Protein AF-A0A9E6CEI5-F1 (afdb_monomer)

Sequence (73 aa):
MELRKQFSPLEILGQEDAKNIKYGAAYIESVVAQDTFYYDIRINKMAASQAPGKPLLPAVNVNVAGFAWEKVR

Nearest PDB structures (foldseek):
  2n8x-assembly1_A  TM=3.207E-01  e=4.476E-01  Pseu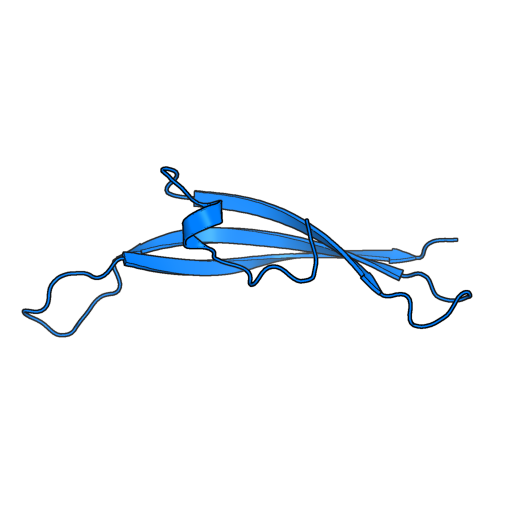domonas aeruginosa PAO1
  2o3o-assembly5_I  TM=4.321E-01  e=4.648E+00  Bacillus subtilis
  6yfn-assembly1_AA  TM=3.513E-01  e=3.844E+00  Leviviridae sp.
  6yfe-assembly1_AA  TM=2.821E-01  e=1.489E+00  Beihai levi-like virus 19
  6yfn-assembly1_AB  TM=2.399E-01  e=2.469E+00  Leviviridae sp.

Foldseek 3Di:
DPPPDDDDLCVVCPVHFKDWDWDWDFDPPDPQWTKIKIWTKIKGWDFPDDDPPDDTDIDIDIDGPDIDMDTDD

Radius of gyration: 16.73 Å; Cα contacts (8 Å, |Δi|>4): 121; chains: 1; bounding box: 30×20×53 Å

pLDDT: mean 71.48, std 10.98, range [44.59, 85.56]

Mean predicted aligned error: 10.27 Å

Solvent-accessible surface area (backbone atoms only — not comparable to full-atom values): 4610 Å² total; per-residue (Å²): 130,70,90,83,60,83,90,52,70,64,70,75,36,61,90,50,60,63,45,78,43,81,46,75,48,73,51,72,87,40,100,88,47,39,41,37,34,37,35,35,36,38,37,32,65,41,71,43,88,53,66,90,94,53,78,70,42,90,36,74,49,79,45,78,80,43,76,50,74,45,79,59,129

Secondary structure (DSSP, 8-state):
--TTSPP-HHHHHTT-SEEEEEEEEEEEEETTEEEEEEEEEEEEEEEE-PSTTSPPEEEEEEEEEEEEEEE--

Structure (mmCIF, N/CA/C/O backbone):
data_AF-A0A9E6CEI5-F1
#
_entry.id   AF-A0A9E6CEI5-F1
#
loop_
_atom_site.group_PDB
_atom_site.id
_atom_site.type_symbol
_atom_site.label_atom_id
_atom_site.label_alt_id
_atom_site.label_comp_id
_atom_site.label_asym_id
_atom_site.label_entity_id
_atom_site.label_seq_id
_atom_site.pdbx_PDB_ins_code
_atom_site.Cartn_x
_atom_site.Cartn_y
_atom_site.Cartn_z
_atom_site.occupancy
_atom_site.B_iso_or_equiv
_atom_site.auth_seq_id
_atom_site.auth_comp_id
_atom_site.auth_asym_id
_atom_site.auth_atom_id
_atom_site.pdbx_PDB_model_num
ATOM 1 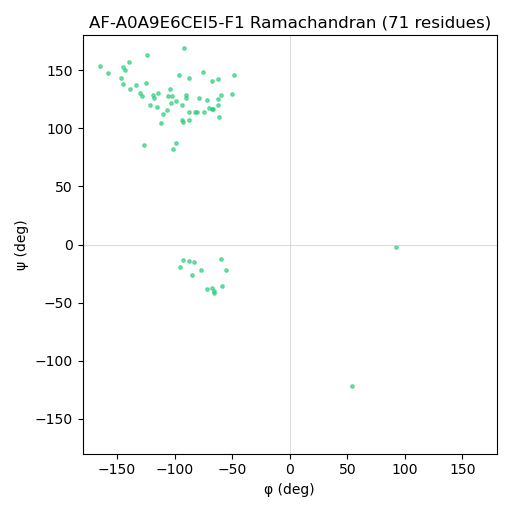N N . MET A 1 1 ? -6.049 5.219 -12.031 1.00 48.03 1 MET A N 1
ATOM 2 C CA . MET A 1 1 ? -6.194 6.014 -10.793 1.00 48.03 1 MET A CA 1
ATOM 3 C C . MET A 1 1 ? -5.882 7.452 -11.171 1.00 48.03 1 MET A C 1
ATOM 5 O O . MET A 1 1 ? -4.831 7.669 -11.759 1.00 48.03 1 MET A O 1
ATOM 9 N N . GLU A 1 2 ? -6.794 8.402 -10.971 1.00 48.06 2 GLU A N 1
ATOM 10 C CA . GLU A 1 2 ? -6.514 9.802 -11.316 1.00 48.06 2 GLU A CA 1
ATOM 11 C C . GLU A 1 2 ? -5.409 10.344 -10.403 1.00 48.06 2 GLU A C 1
ATOM 13 O O . GLU A 1 2 ? -5.598 10.440 -9.193 1.00 48.06 2 GLU A O 1
ATOM 18 N N . LEU A 1 3 ? -4.261 10.715 -10.977 1.00 49.50 3 LEU A N 1
ATOM 19 C CA . LEU A 1 3 ? -3.085 11.219 -10.246 1.00 49.50 3 LEU A CA 1
ATOM 20 C C . LEU A 1 3 ? -3.356 12.502 -9.436 1.00 49.50 3 LEU A C 1
ATOM 22 O O . LEU A 1 3 ? -2.532 12.899 -8.620 1.00 49.50 3 LEU A O 1
ATOM 26 N N . ARG A 1 4 ? -4.499 13.165 -9.665 1.00 59.38 4 ARG A N 1
ATOM 27 C CA . ARG A 1 4 ? -4.902 14.399 -8.974 1.00 59.38 4 ARG A CA 1
ATOM 28 C C . ARG A 1 4 ? -5.772 14.161 -7.740 1.00 59.38 4 ARG A C 1
ATOM 30 O O . ARG A 1 4 ? -5.970 15.095 -6.967 1.00 59.38 4 ARG A O 1
ATOM 37 N N . LYS A 1 5 ? -6.302 12.950 -7.542 1.00 61.19 5 LYS A N 1
ATOM 38 C CA . LYS A 1 5 ? -7.093 12.638 -6.350 1.00 61.19 5 LYS A CA 1
ATOM 39 C C . LYS A 1 5 ? -6.144 12.393 -5.179 1.00 61.19 5 LYS A C 1
ATOM 41 O O . LYS A 1 5 ? -5.248 11.557 -5.270 1.00 61.19 5 LYS A O 1
ATOM 46 N N . GLN A 1 6 ? -6.346 13.114 -4.078 1.00 62.84 6 GLN A N 1
ATOM 47 C CA . GLN A 1 6 ? -5.580 12.893 -2.855 1.00 62.84 6 GLN A CA 1
ATOM 48 C C . GLN A 1 6 ? -5.805 11.455 -2.366 1.00 62.84 6 GLN A C 1
ATOM 50 O O . GLN A 1 6 ? -6.939 10.987 -2.265 1.00 62.84 6 GLN A O 1
ATOM 55 N N . PHE A 1 7 ? -4.716 10.736 -2.103 1.00 70.75 7 PHE A N 1
ATOM 56 C CA . PHE A 1 7 ? -4.756 9.347 -1.660 1.00 70.75 7 PHE A CA 1
ATOM 57 C C . PHE A 1 7 ? -5.361 9.250 -0.250 1.00 70.75 7 PHE A C 1
ATOM 59 O O . PHE A 1 7 ? -4.790 9.777 0.703 1.00 70.75 7 PHE A O 1
ATOM 66 N N . SER A 1 8 ? -6.508 8.571 -0.118 1.00 77.06 8 SER A N 1
ATOM 67 C CA . SER A 1 8 ? -7.167 8.289 1.164 1.00 77.06 8 SER A CA 1
ATOM 68 C C . SER A 1 8 ? -7.109 6.785 1.468 1.00 77.06 8 SER A C 1
ATOM 70 O O . SER A 1 8 ? -7.868 6.009 0.881 1.00 77.06 8 SER A O 1
ATOM 72 N N . PRO A 1 9 ? -6.236 6.339 2.391 1.00 74.25 9 PRO A N 1
ATOM 73 C CA . PRO A 1 9 ? -6.113 4.924 2.742 1.00 74.25 9 PRO A CA 1
ATOM 74 C C . PRO A 1 9 ? -7.422 4.313 3.259 1.00 74.25 9 PRO A C 1
ATOM 76 O O . PRO A 1 9 ? -7.731 3.163 2.957 1.00 74.25 9 PRO A O 1
ATOM 79 N N . LEU A 1 10 ? -8.213 5.093 4.006 1.00 77.12 10 LEU A N 1
ATOM 80 C CA . LEU A 1 10 ? -9.503 4.662 4.551 1.00 77.12 10 LEU A CA 1
ATOM 81 C C . LEU A 1 10 ? -10.547 4.431 3.455 1.00 77.12 10 LEU A C 1
ATOM 83 O O . LEU A 1 10 ? -11.323 3.484 3.544 1.00 77.12 10 LEU A O 1
ATOM 87 N N . GLU A 1 11 ? -10.546 5.262 2.411 1.00 79.50 11 GLU A N 1
ATOM 88 C CA . GLU A 1 11 ? -11.439 5.085 1.263 1.00 79.50 11 GLU A CA 1
ATOM 89 C C . GLU A 1 11 ? -11.100 3.800 0.497 1.00 79.50 11 GLU A C 1
ATOM 91 O O . GLU A 1 11 ? -11.990 3.061 0.086 1.00 79.50 11 GLU A O 1
ATOM 96 N N . ILE A 1 12 ? -9.807 3.500 0.349 1.00 77.31 12 ILE A N 1
ATOM 97 C CA . ILE A 1 12 ? -9.351 2.312 -0.379 1.00 77.31 12 ILE A CA 1
ATOM 98 C C . ILE A 1 12 ? -9.633 1.022 0.400 1.00 77.31 12 ILE A C 1
ATOM 100 O O . ILE A 1 12 ? -9.998 0.008 -0.208 1.00 77.31 12 ILE A O 1
ATOM 104 N N . LEU A 1 13 ? -9.473 1.067 1.725 1.00 80.19 13 LEU A N 1
ATOM 105 C CA . LEU A 1 13 ? -9.825 -0.027 2.631 1.00 80.19 13 LEU A CA 1
ATOM 106 C C . LEU A 1 13 ? -11.338 -0.280 2.653 1.00 80.19 13 LEU A C 1
ATOM 108 O O . LEU A 1 13 ? -11.767 -1.430 2.658 1.00 80.19 13 LEU A O 1
ATOM 112 N N . GLY A 1 14 ? -12.163 0.771 2.665 1.00 81.44 14 GLY A N 1
ATOM 113 C CA . GLY A 1 14 ? -13.612 0.630 2.803 1.00 81.44 14 GLY A CA 1
ATOM 114 C C . GLY A 1 14 ? -13.978 -0.190 4.048 1.00 81.44 14 GLY A C 1
ATOM 115 O O . GLY A 1 14 ? -13.598 0.148 5.173 1.00 81.44 14 GLY A O 1
ATOM 116 N N . GLN A 1 15 ? -14.699 -1.296 3.849 1.00 80.25 15 GLN A N 1
ATOM 117 C CA . GLN A 1 15 ? -15.072 -2.223 4.926 1.00 80.25 15 GLN A CA 1
ATOM 118 C C . GLN A 1 15 ? -13.971 -3.245 5.261 1.00 80.25 15 GLN A C 1
ATOM 120 O O . GLN A 1 15 ? -14.009 -3.828 6.336 1.00 80.25 15 GLN A O 1
ATOM 125 N N . GLU A 1 16 ? -12.961 -3.422 4.407 1.00 81.50 16 GLU A N 1
ATOM 126 C CA . GLU A 1 16 ? -11.897 -4.416 4.602 1.00 81.50 16 GLU A CA 1
ATOM 127 C C . GLU A 1 16 ? -10.895 -3.972 5.680 1.00 81.50 16 GLU A C 1
ATOM 129 O O . GLU A 1 16 ? -10.641 -2.777 5.862 1.00 81.50 16 GLU A O 1
ATOM 134 N N . ASP A 1 17 ? -10.315 -4.934 6.401 1.00 81.19 17 ASP A N 1
ATOM 135 C CA . ASP A 1 17 ? -9.298 -4.672 7.431 1.00 81.19 17 ASP A CA 1
ATOM 136 C C . ASP A 1 17 ? -7.883 -4.550 6.859 1.00 81.19 17 ASP A C 1
ATOM 138 O O . ASP A 1 17 ? -7.039 -3.861 7.433 1.00 81.19 17 ASP A O 1
ATOM 142 N N . ALA A 1 18 ? -7.624 -5.176 5.712 1.00 82.81 18 ALA A N 1
ATOM 143 C CA . ALA A 1 18 ? -6.332 -5.164 5.044 1.00 82.81 18 ALA A CA 1
ATOM 144 C C . ALA A 1 18 ? -6.504 -5.204 3.526 1.00 82.81 18 ALA A C 1
ATOM 146 O O . ALA A 1 18 ? -7.374 -5.907 3.016 1.00 82.81 18 ALA A O 1
ATOM 147 N N . LYS A 1 19 ? -5.639 -4.487 2.804 1.00 81.56 19 LYS A N 1
ATOM 148 C CA . LYS A 1 19 ? -5.630 -4.462 1.341 1.00 81.56 19 LYS A CA 1
ATOM 149 C C . LYS A 1 19 ? -4.217 -4.344 0.795 1.00 81.56 19 LYS A C 1
ATOM 151 O O . LYS A 1 19 ? -3.415 -3.548 1.280 1.00 81.56 19 LYS A O 1
ATOM 156 N N . ASN A 1 20 ? -3.941 -5.112 -0.255 1.00 79.50 20 ASN A N 1
ATOM 157 C CA . ASN A 1 20 ? -2.686 -5.049 -0.996 1.00 79.50 20 ASN A CA 1
ATOM 158 C C . ASN A 1 20 ? -2.934 -4.345 -2.330 1.00 79.50 20 ASN A C 1
ATOM 160 O O . ASN A 1 20 ? -3.835 -4.718 -3.082 1.00 79.50 20 ASN A O 1
ATOM 164 N N . ILE A 1 21 ? -2.136 -3.324 -2.618 1.00 76.81 21 ILE A N 1
ATOM 165 C CA . ILE A 1 21 ? -2.229 -2.513 -3.825 1.00 76.81 21 ILE A CA 1
ATOM 166 C C . ILE A 1 21 ? -0.899 -2.610 -4.552 1.00 76.81 21 ILE A C 1
ATOM 168 O O . ILE A 1 21 ? 0.130 -2.173 -4.043 1.00 76.81 21 ILE A O 1
ATOM 172 N N . LYS A 1 22 ? -0.934 -3.114 -5.784 1.00 69.94 22 LYS A N 1
ATOM 173 C CA . LYS A 1 22 ? 0.185 -2.946 -6.709 1.00 69.94 22 LYS A CA 1
ATOM 174 C C . LYS A 1 22 ? 0.064 -1.578 -7.364 1.00 69.94 22 LYS A C 1
ATOM 176 O O . LYS A 1 22 ? -0.892 -1.331 -8.098 1.00 69.94 22 LYS A O 1
ATOM 181 N N . TYR A 1 23 ? 1.010 -0.692 -7.082 1.00 68.12 23 TYR A N 1
ATOM 182 C CA . TYR A 1 23 ? 1.072 0.635 -7.678 1.00 68.12 23 TYR A CA 1
ATOM 183 C C . TYR A 1 23 ? 2.206 0.695 -8.698 1.00 68.12 23 TYR A C 1
ATOM 185 O O . TYR A 1 23 ? 3.371 0.541 -8.343 1.00 68.12 23 TYR A O 1
ATOM 193 N N . GLY A 1 24 ? 1.856 0.904 -9.966 1.00 58.72 24 GLY A N 1
ATOM 194 C CA . GLY A 1 24 ? 2.813 1.185 -11.031 1.00 58.72 24 GLY A CA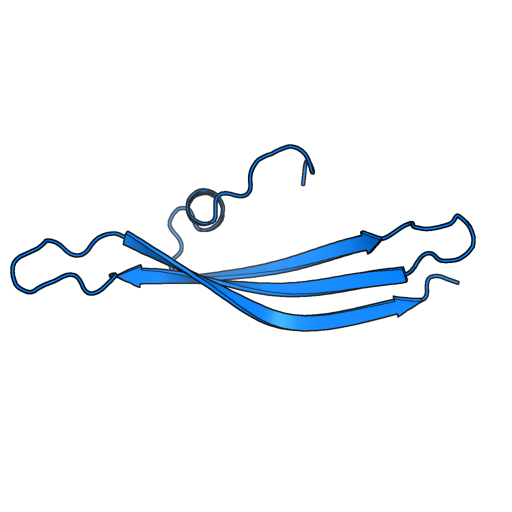 1
ATOM 195 C C . GLY A 1 24 ? 2.966 2.692 -11.213 1.00 58.72 24 GLY A C 1
ATOM 196 O O . GLY A 1 24 ? 1.982 3.365 -11.519 1.00 58.72 24 GLY A O 1
ATOM 197 N N . ALA A 1 25 ? 4.174 3.220 -11.037 1.00 61.50 25 ALA A N 1
ATOM 198 C CA . ALA A 1 25 ? 4.534 4.579 -11.416 1.00 61.50 25 ALA A CA 1
ATOM 199 C C . ALA A 1 25 ? 5.491 4.510 -12.607 1.00 61.50 25 ALA A C 1
ATOM 201 O O . ALA A 1 25 ? 6.621 4.050 -12.474 1.00 61.50 25 ALA A O 1
ATOM 202 N N . ALA A 1 26 ? 5.049 4.964 -13.776 1.00 53.88 26 ALA A N 1
ATOM 203 C CA . ALA A 1 26 ? 5.969 5.251 -14.868 1.00 53.88 26 ALA A CA 1
ATOM 204 C C . ALA A 1 26 ? 6.581 6.628 -14.597 1.00 53.88 26 ALA A C 1
ATOM 206 O O . ALA A 1 26 ? 5.859 7.629 -14.584 1.00 53.88 26 ALA A O 1
ATOM 207 N N . TYR A 1 27 ? 7.886 6.682 -14.334 1.00 52.44 27 TYR A N 1
ATOM 208 C CA . TYR A 1 27 ? 8.597 7.953 -14.276 1.00 52.44 27 TYR A CA 1
ATOM 209 C C . TYR A 1 27 ? 9.188 8.206 -15.657 1.00 52.44 27 TYR A C 1
ATOM 211 O O . TYR A 1 27 ? 10.113 7.524 -16.091 1.00 52.44 27 TYR A O 1
ATOM 219 N N . ILE A 1 28 ? 8.595 9.154 -16.378 1.00 52.47 28 ILE A N 1
ATOM 220 C CA . ILE A 1 28 ? 9.039 9.534 -17.717 1.00 52.47 28 ILE A CA 1
ATOM 221 C C . ILE A 1 28 ? 9.837 10.826 -17.560 1.00 52.47 28 ILE A C 1
ATOM 223 O O . ILE A 1 28 ? 9.304 11.920 -17.723 1.00 52.47 28 ILE A O 1
ATOM 227 N N . GLU A 1 29 ? 11.109 10.702 -17.182 1.00 48.50 29 GLU A N 1
ATOM 228 C CA . GLU A 1 29 ? 12.023 11.852 -17.118 1.00 48.50 29 GLU A CA 1
ATOM 229 C C . GLU A 1 29 ? 12.510 12.252 -18.525 1.00 48.50 29 GLU A C 1
ATOM 231 O O . GLU A 1 29 ? 12.901 13.392 -18.769 1.00 48.50 29 GLU A O 1
ATOM 236 N N . SER A 1 30 ? 12.447 11.319 -19.483 1.00 44.59 30 SER A N 1
ATOM 237 C CA . SER A 1 30 ? 12.863 11.504 -20.872 1.00 44.59 30 SER A CA 1
ATOM 238 C C . SER A 1 30 ? 12.171 10.486 -21.782 1.00 44.59 30 SER A C 1
ATOM 240 O O . SER A 1 30 ? 11.958 9.342 -21.390 1.00 44.59 30 SER A O 1
ATOM 242 N N . VAL A 1 31 ? 11.888 10.858 -23.037 1.00 55.69 31 VAL A N 1
ATOM 243 C CA . VAL A 1 31 ? 11.378 9.941 -24.084 1.00 55.69 31 VAL A CA 1
ATOM 244 C C . VAL A 1 31 ? 12.299 8.720 -24.279 1.00 55.69 31 VAL A C 1
ATOM 246 O O . VAL A 1 31 ? 11.842 7.683 -24.746 1.00 55.69 31 VAL A O 1
ATOM 249 N N . VAL A 1 32 ? 13.573 8.830 -23.881 1.00 54.03 32 VAL A N 1
ATOM 250 C CA . VAL A 1 32 ? 14.625 7.807 -24.033 1.00 54.03 32 VAL A CA 1
ATOM 251 C C . VAL A 1 32 ? 14.794 6.921 -22.785 1.00 54.03 32 VAL A C 1
ATOM 253 O O . VAL A 1 32 ? 15.358 5.834 -22.877 1.00 54.03 32 VAL A O 1
ATOM 256 N N . ALA A 1 33 ? 14.314 7.360 -21.618 1.00 55.53 33 ALA A N 1
ATOM 257 C CA . ALA A 1 33 ? 14.420 6.628 -20.355 1.00 55.53 33 ALA A CA 1
ATOM 258 C C . ALA A 1 33 ? 13.024 6.497 -19.743 1.00 55.53 33 ALA A C 1
ATOM 260 O O . ALA A 1 33 ? 12.580 7.332 -18.955 1.00 55.53 33 ALA A O 1
ATOM 261 N N . GLN A 1 34 ? 12.315 5.461 -20.180 1.00 62.84 34 GLN A N 1
ATOM 262 C CA . GLN A 1 34 ? 11.030 5.073 -19.622 1.00 62.84 34 GLN A CA 1
ATOM 263 C C . GLN A 1 34 ? 11.283 3.926 -18.646 1.00 62.84 34 GLN A C 1
ATOM 265 O O . GLN A 1 34 ? 11.253 2.758 -19.021 1.00 62.84 34 GLN A O 1
ATOM 270 N N . ASP A 1 35 ? 11.581 4.244 -17.392 1.00 66.06 35 ASP A N 1
ATOM 271 C CA . ASP A 1 35 ? 11.619 3.222 -16.350 1.00 66.06 35 ASP A CA 1
ATOM 272 C C . ASP A 1 35 ? 10.224 3.118 -15.722 1.00 66.06 35 ASP A C 1
ATOM 274 O O . ASP A 1 35 ? 9.597 4.116 -15.341 1.00 66.06 35 ASP A O 1
ATOM 278 N N . THR A 1 36 ? 9.708 1.892 -15.6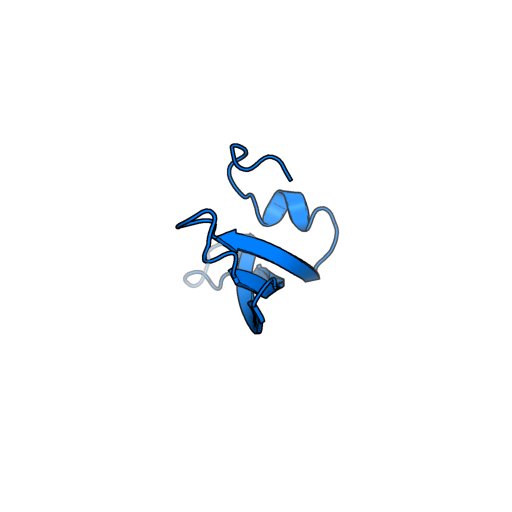45 1.00 71.12 36 THR A N 1
ATOM 279 C CA . THR A 1 36 ? 8.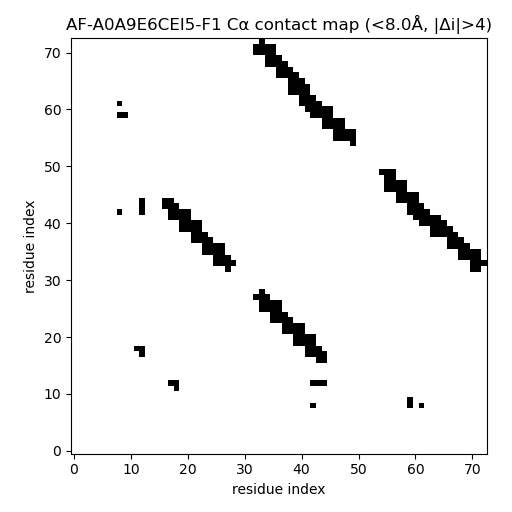458 1.604 -14.940 1.00 71.12 36 THR A CA 1
ATOM 280 C C . THR A 1 36 ? 8.791 1.061 -13.564 1.00 71.12 36 THR A C 1
ATOM 282 O O . THR A 1 36 ? 9.481 0.053 -13.436 1.00 71.12 36 THR A O 1
ATOM 285 N N . PHE A 1 37 ? 8.279 1.718 -12.530 1.00 74.94 37 PHE A N 1
ATOM 286 C CA . PHE A 1 37 ? 8.459 1.332 -11.138 1.00 74.94 37 PHE A CA 1
ATOM 287 C C . PHE A 1 37 ? 7.186 0.675 -10.618 1.00 74.94 37 PHE A C 1
ATOM 289 O O . PHE A 1 37 ? 6.088 1.197 -10.801 1.00 74.94 37 PHE A O 1
ATOM 296 N N . TYR A 1 38 ? 7.327 -0.449 -9.927 1.00 77.00 38 TYR A N 1
ATOM 297 C CA . TYR A 1 38 ? 6.239 -1.178 -9.293 1.00 77.00 38 TYR A CA 1
ATOM 298 C C . TYR A 1 38 ? 6.468 -1.226 -7.786 1.00 77.00 38 TYR A C 1
ATOM 300 O O . TYR A 1 38 ? 7.503 -1.691 -7.310 1.00 77.00 38 TYR A O 1
ATOM 308 N N . TYR A 1 39 ? 5.469 -0.791 -7.031 1.00 77.19 39 TYR A N 1
ATOM 309 C CA . TYR A 1 39 ? 5.444 -0.841 -5.576 1.00 77.19 39 TYR A CA 1
ATOM 310 C C . TYR A 1 39 ? 4.335 -1.791 -5.130 1.00 77.19 39 TYR A C 1
ATOM 312 O O . TYR A 1 39 ? 3.194 -1.676 -5.582 1.00 77.19 39 TYR A O 1
ATOM 320 N N . ASP A 1 40 ? 4.656 -2.719 -4.234 1.00 79.81 40 ASP A N 1
ATOM 321 C CA . ASP A 1 40 ? 3.655 -3.493 -3.498 1.00 79.81 40 ASP A CA 1
ATOM 322 C C . ASP A 1 40 ? 3.363 -2.768 -2.182 1.00 79.81 40 ASP A C 1
ATOM 324 O O . ASP A 1 40 ? 4.194 -2.745 -1.271 1.00 79.81 40 ASP A O 1
ATOM 328 N N . ILE A 1 41 ? 2.205 -2.117 -2.108 1.00 82.75 41 ILE A N 1
ATOM 329 C CA . ILE A 1 41 ? 1.774 -1.317 -0.964 1.00 82.75 41 ILE A CA 1
ATOM 330 C C . ILE A 1 41 ? 0.744 -2.120 -0.177 1.00 82.75 41 ILE A C 1
ATOM 332 O O . ILE A 1 41 ? -0.320 -2.467 -0.688 1.00 82.75 41 ILE A O 1
ATOM 336 N N . ARG A 1 42 ? 1.028 -2.363 1.099 1.00 84.75 42 ARG A N 1
ATOM 337 C CA . ARG A 1 42 ? 0.109 -2.998 2.045 1.00 84.75 42 ARG A CA 1
ATOM 338 C C . ARG A 1 42 ? -0.499 -1.947 2.948 1.00 84.75 42 ARG A C 1
ATOM 340 O O . ARG A 1 42 ? 0.219 -1.173 3.579 1.00 84.75 42 ARG A O 1
ATOM 347 N N . ILE A 1 43 ? -1.819 -1.949 3.032 1.00 84.81 43 ILE A N 1
ATOM 348 C CA . ILE A 1 43 ? -2.591 -1.039 3.867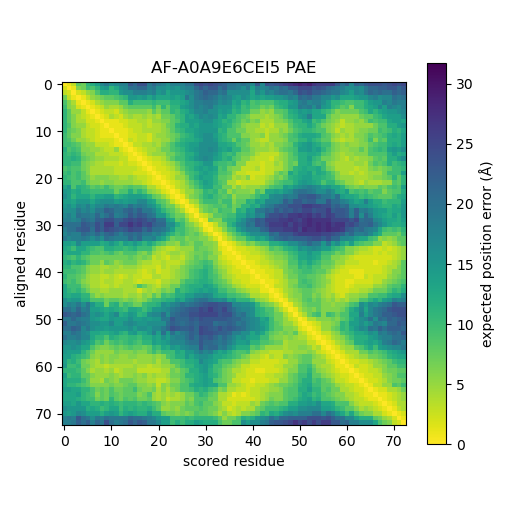 1.00 84.81 43 ILE A CA 1
ATOM 349 C C . ILE A 1 43 ? -3.371 -1.875 4.873 1.00 84.81 43 ILE A C 1
ATOM 351 O O . ILE A 1 43 ? -4.072 -2.798 4.472 1.00 84.81 43 ILE A O 1
ATOM 355 N N . ASN A 1 44 ? -3.272 -1.557 6.163 1.00 85.56 44 ASN A N 1
ATOM 356 C CA . ASN A 1 44 ? -3.979 -2.277 7.224 1.00 85.56 44 ASN A CA 1
ATOM 357 C C . ASN A 1 44 ? -4.643 -1.300 8.193 1.00 85.56 44 ASN A C 1
ATOM 359 O O . ASN A 1 44 ? -4.018 -0.318 8.605 1.00 85.56 44 ASN A O 1
ATOM 363 N N . LYS A 1 45 ? -5.879 -1.589 8.604 1.00 83.56 45 LYS A N 1
ATOM 364 C CA . LYS A 1 45 ? -6.511 -0.919 9.741 1.00 83.56 45 LYS A CA 1
ATOM 365 C C . LYS A 1 45 ? -5.784 -1.309 11.019 1.00 83.56 45 LYS A C 1
ATOM 367 O O . LYS A 1 45 ? -5.386 -2.453 11.221 1.00 83.56 45 LYS A O 1
ATOM 372 N N . MET A 1 46 ? -5.623 -0.340 11.900 1.00 82.25 46 MET A N 1
ATOM 373 C CA . MET A 1 46 ? -5.095 -0.561 13.233 1.00 82.25 46 MET A CA 1
ATOM 374 C C . MET A 1 46 ? -5.777 0.364 14.223 1.00 82.25 46 MET A C 1
ATOM 376 O O . MET A 1 46 ? -6.232 1.451 13.880 1.00 82.25 46 MET A O 1
ATOM 380 N N . ALA A 1 47 ? -5.843 -0.072 15.470 1.00 72.81 47 ALA A N 1
ATOM 381 C CA . ALA A 1 47 ? -6.269 0.782 16.558 1.00 72.81 47 ALA A CA 1
ATOM 382 C C . ALA A 1 47 ? -5.027 1.510 17.085 1.00 72.81 47 ALA A C 1
ATOM 384 O O . ALA A 1 47 ? -4.099 0.870 17.584 1.00 72.81 47 ALA A O 1
ATOM 385 N N . ALA A 1 48 ? -4.967 2.835 16.936 1.00 70.06 48 ALA A N 1
ATOM 386 C CA . ALA A 1 48 ? -3.857 3.586 17.510 1.00 70.06 48 ALA A CA 1
ATOM 387 C C . ALA A 1 48 ? -3.992 3.577 19.033 1.00 70.06 48 ALA A C 1
ATOM 389 O O . ALA A 1 48 ? -4.966 4.110 19.572 1.00 70.06 48 ALA A O 1
ATOM 390 N N . SER A 1 49 ? -3.008 2.988 19.719 1.00 64.06 49 SER A N 1
ATOM 391 C CA . SER A 1 49 ? -2.924 3.053 21.176 1.00 64.06 49 SER A CA 1
ATOM 392 C C . SER A 1 49 ? -2.787 4.516 21.585 1.00 64.06 49 SER A C 1
ATOM 394 O O . SER A 1 49 ? -1.766 5.153 21.330 1.00 64.06 49 SER A O 1
ATOM 396 N N . GLN A 1 50 ? -3.835 5.062 22.192 1.00 64.31 50 GLN A N 1
ATOM 397 C CA . GLN A 1 50 ? -3.795 6.390 22.787 1.00 64.31 50 GLN A CA 1
ATOM 398 C C . GLN A 1 50 ? -3.410 6.301 24.262 1.00 64.31 50 GLN A C 1
ATOM 400 O O . GLN A 1 50 ? -3.363 5.219 24.849 1.00 64.31 50 GLN A O 1
ATOM 405 N N . ALA A 1 51 ? -3.119 7.460 24.857 1.00 75.19 51 ALA A N 1
ATOM 406 C CA . ALA A 1 51 ? -2.900 7.576 26.291 1.00 75.19 51 ALA A CA 1
ATOM 407 C C . ALA A 1 51 ? -4.029 6.872 27.081 1.00 75.19 51 ALA A C 1
ATOM 409 O O . ALA A 1 51 ? -5.184 6.906 26.637 1.00 75.19 51 ALA A O 1
ATOM 410 N N . PRO A 1 52 ? -3.719 6.262 28.242 1.00 71.94 52 PRO A N 1
ATOM 411 C CA . PRO A 1 52 ? -4.704 5.550 29.051 1.00 71.94 52 PRO A CA 1
ATOM 412 C C . PRO A 1 52 ? -5.959 6.400 29.295 1.00 71.94 52 PRO A C 1
ATOM 414 O O . PRO A 1 52 ? -5.858 7.560 29.691 1.00 71.94 52 PRO A O 1
ATOM 417 N N . GLY A 1 53 ? -7.138 5.831 29.035 1.00 77.75 53 GLY A N 1
ATOM 418 C CA . GLY A 1 53 ? -8.430 6.502 29.224 1.00 77.75 53 GLY A CA 1
ATOM 419 C C . GLY A 1 53 ? -8.991 7.233 27.999 1.00 77.75 53 GLY A C 1
ATOM 420 O O . GLY A 1 53 ? -10.105 7.748 28.077 1.00 77.75 53 GLY A O 1
ATOM 421 N N . LYS A 1 54 ? -8.283 7.266 26.860 1.00 72.00 54 LYS A N 1
ATOM 422 C CA . LYS A 1 54 ? -8.842 7.765 25.593 1.00 72.00 54 LYS A CA 1
ATOM 423 C C . LYS A 1 54 ? -9.383 6.627 24.717 1.00 72.00 54 LYS A C 1
ATOM 425 O O . LYS A 1 54 ? -8.810 5.536 24.725 1.00 72.00 54 LYS A O 1
ATOM 430 N N . PRO A 1 55 ? -10.463 6.862 23.950 1.00 71.00 55 PRO A N 1
ATOM 431 C CA . PRO A 1 55 ? -10.965 5.880 22.998 1.00 71.00 55 PRO A CA 1
ATOM 432 C C . PRO A 1 55 ? -9.919 5.584 21.916 1.00 71.00 55 PRO A C 1
ATOM 434 O O . PRO A 1 55 ? -9.208 6.476 21.450 1.00 71.00 55 PRO A O 1
ATOM 437 N N . LEU A 1 56 ? -9.845 4.317 21.508 1.00 74.81 56 LEU A N 1
ATOM 438 C CA . LEU A 1 56 ? -9.020 3.886 20.384 1.00 74.81 56 LEU A CA 1
ATOM 439 C C . LEU A 1 56 ? -9.526 4.579 19.115 1.00 74.81 56 LEU A C 1
ATOM 441 O O . LEU A 1 56 ? -10.685 4.412 18.736 1.00 74.81 56 LEU A O 1
ATOM 445 N N . LEU A 1 57 ? -8.664 5.362 18.465 1.00 73.25 57 LEU A N 1
ATOM 446 C CA . LEU A 1 57 ? -8.990 5.945 17.168 1.00 73.25 57 LEU A CA 1
ATOM 447 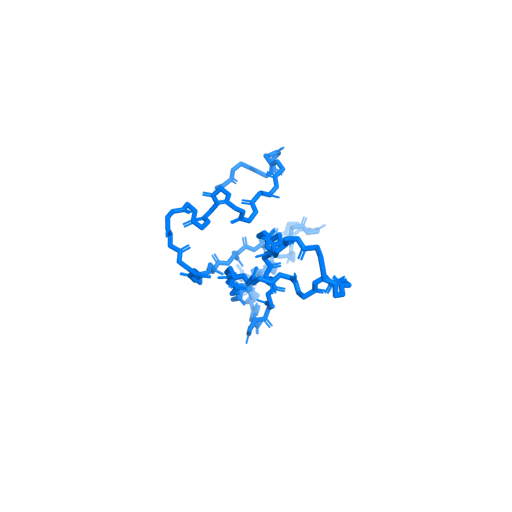C C . LEU A 1 57 ? -8.613 4.972 16.046 1.00 73.25 57 LEU A C 1
ATOM 449 O O . LEU A 1 57 ? -7.572 4.307 16.141 1.00 73.25 57 LEU A O 1
ATOM 453 N N . PRO A 1 58 ? -9.420 4.905 14.970 1.00 72.00 58 PRO A N 1
ATOM 454 C CA . PRO A 1 58 ? -9.034 4.180 13.775 1.00 72.00 58 PRO A CA 1
ATOM 455 C C . PRO A 1 58 ? -7.785 4.835 13.183 1.00 72.00 58 PRO A C 1
ATOM 457 O O . PRO A 1 58 ? -7.750 6.035 12.914 1.00 72.00 58 PRO A O 1
ATOM 460 N N . ALA A 1 59 ? -6.757 4.028 12.986 1.00 78.06 59 ALA A N 1
ATOM 461 C CA . ALA A 1 59 ? -5.530 4.388 12.308 1.00 78.06 59 ALA A CA 1
ATOM 462 C C . ALA A 1 59 ? -5.292 3.425 11.147 1.00 78.06 59 ALA A C 1
ATOM 464 O O . ALA A 1 59 ? -5.895 2.353 11.055 1.00 78.06 59 ALA A O 1
ATOM 465 N N . VAL A 1 60 ? -4.411 3.824 10.237 1.00 81.44 60 VAL A N 1
ATOM 466 C CA . VAL A 1 60 ? -4.044 3.011 9.084 1.00 81.44 60 VAL A CA 1
ATOM 467 C C . VAL A 1 60 ? -2.532 2.903 9.024 1.00 81.44 60 VAL A C 1
ATOM 469 O O . VAL A 1 60 ? -1.834 3.914 9.049 1.00 81.44 60 VAL A O 1
ATOM 472 N N . ASN A 1 61 ? -2.036 1.675 8.929 1.00 83.62 61 ASN A N 1
ATOM 473 C CA . ASN A 1 61 ? -0.649 1.399 8.600 1.00 83.62 61 ASN A CA 1
ATOM 474 C C . ASN A 1 61 ? -0.526 1.270 7.084 1.00 83.62 61 ASN A C 1
ATOM 476 O O . ASN A 1 61 ? -1.237 0.464 6.485 1.00 83.62 61 ASN A O 1
ATOM 480 N N . VAL A 1 62 ? 0.372 2.044 6.483 1.00 81.56 62 VAL A N 1
ATOM 481 C CA . VAL A 1 62 ? 0.744 1.924 5.074 1.00 81.56 62 VAL A CA 1
ATOM 482 C C . VAL A 1 62 ? 2.205 1.501 5.026 1.00 81.56 62 VAL A C 1
ATOM 484 O O . VAL A 1 62 ? 3.074 2.235 5.492 1.00 81.56 62 VAL A O 1
ATOM 487 N N . ASN A 1 63 ? 2.473 0.328 4.460 1.00 82.75 63 ASN A N 1
ATOM 488 C CA . ASN A 1 63 ? 3.816 -0.219 4.323 1.00 82.75 63 ASN A CA 1
ATOM 489 C C . ASN A 1 63 ? 4.114 -0.567 2.863 1.00 82.75 63 ASN A C 1
ATOM 491 O O . ASN A 1 63 ? 3.274 -1.151 2.181 1.00 82.75 63 ASN A O 1
ATOM 495 N N . VAL A 1 64 ? 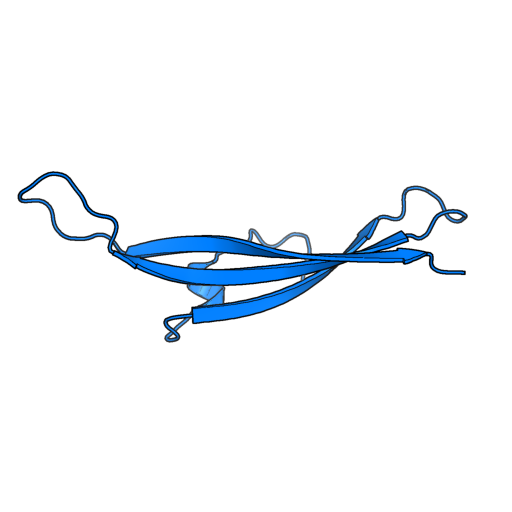5.328 -0.281 2.399 1.00 80.12 64 VAL A N 1
ATOM 496 C CA . VAL A 1 64 ? 5.821 -0.788 1.112 1.00 80.12 64 VAL A CA 1
ATOM 497 C C . VAL A 1 64 ? 6.459 -2.147 1.373 1.00 80.12 64 VAL A C 1
ATOM 499 O O . VAL A 1 64 ? 7.518 -2.242 1.986 1.00 80.12 64 VAL A O 1
ATOM 502 N N . ALA A 1 65 ? 5.792 -3.215 0.948 1.00 83.50 65 ALA A N 1
ATOM 503 C CA . ALA A 1 65 ? 6.262 -4.583 1.141 1.00 83.50 65 ALA A CA 1
ATOM 504 C C . ALA A 1 65 ? 7.196 -5.070 0.029 1.00 83.50 65 ALA A C 1
ATOM 506 O O . ALA A 1 65 ? 7.855 -6.095 0.196 1.00 83.50 65 ALA A O 1
ATOM 507 N N . GLY A 1 66 ? 7.252 -4.356 -1.094 1.00 80.69 66 GLY A N 1
ATOM 508 C CA . GLY A 1 66 ? 8.102 -4.716 -2.216 1.00 80.69 66 GLY A CA 1
ATOM 509 C C .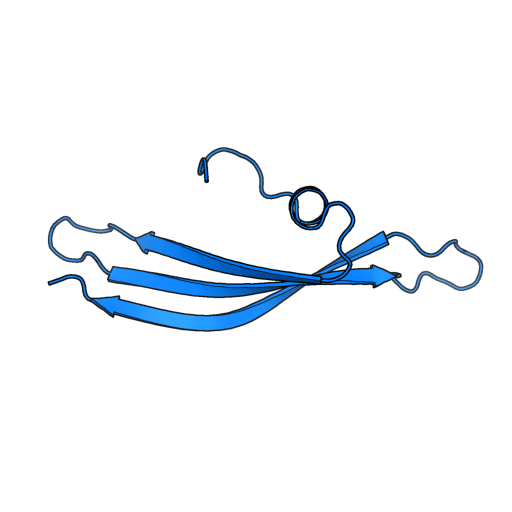 GLY A 1 66 ? 8.272 -3.575 -3.206 1.00 80.69 66 GLY A C 1
ATOM 510 O O . GLY A 1 66 ? 7.414 -2.700 -3.330 1.00 80.69 66 GLY A O 1
ATOM 511 N N . PHE A 1 67 ? 9.394 -3.616 -3.914 1.00 80.69 67 PHE A N 1
ATOM 512 C CA . PHE A 1 67 ? 9.741 -2.696 -4.985 1.00 80.69 67 PHE A CA 1
ATOM 513 C C . PHE A 1 67 ? 10.387 -3.480 -6.126 1.00 80.69 67 PHE A C 1
ATOM 515 O O . PHE A 1 67 ? 11.260 -4.317 -5.892 1.00 80.69 67 PHE A O 1
ATOM 522 N N . ALA A 1 68 ? 9.956 -3.199 -7.348 1.00 79.94 68 ALA A N 1
ATOM 523 C CA . ALA A 1 68 ? 10.553 -3.703 -8.572 1.00 79.94 68 ALA A CA 1
ATOM 524 C C . ALA A 1 68 ? 10.575 -2.581 -9.610 1.00 79.94 68 ALA A C 1
ATOM 526 O O . ALA A 1 68 ? 9.787 -1.640 -9.536 1.00 79.94 68 ALA A O 1
ATOM 527 N N . TRP A 1 69 ? 11.461 -2.681 -10.590 1.00 78.94 69 TRP A N 1
ATOM 528 C CA . TRP A 1 69 ? 11.472 -1.763 -11.717 1.00 78.94 69 TRP A CA 1
ATOM 529 C C . TRP A 1 69 ? 11.841 -2.512 -12.990 1.00 78.94 69 TRP A C 1
ATOM 531 O O . TRP A 1 69 ? 12.564 -3.510 -12.952 1.00 78.94 69 TRP A O 1
ATOM 541 N N . GLU A 1 70 ? 11.320 -2.030 -14.107 1.00 74.06 70 GLU A N 1
ATOM 542 C CA . GLU A 1 70 ? 11.587 -2.561 -15.434 1.00 74.06 70 GLU A CA 1
ATOM 543 C C . GLU A 1 70 ? 11.984 -1.413 -16.353 1.00 74.06 70 GLU A C 1
ATOM 545 O O . GLU A 1 70 ? 11.293 -0.394 -16.436 1.00 74.06 70 GLU A O 1
ATOM 550 N N . LYS A 1 71 ? 13.091 -1.606 -17.070 1.00 69.75 71 LYS A N 1
ATOM 551 C CA . LYS A 1 71 ? 13.487 -0.715 -18.154 1.00 69.75 71 LYS A CA 1
ATOM 552 C C . LYS A 1 71 ? 12.582 -0.978 -19.352 1.00 69.75 71 LYS A C 1
ATOM 554 O O . LYS A 1 71 ? 12.647 -2.066 -19.932 1.00 69.75 71 LYS A O 1
ATOM 559 N N . VAL A 1 72 ? 11.760 -0.007 -19.736 1.00 65.50 72 VAL A N 1
ATOM 560 C CA . VAL A 1 72 ? 10.994 -0.094 -20.983 1.00 65.50 72 VAL A CA 1
ATOM 561 C C . VAL A 1 72 ? 11.987 0.093 -22.135 1.00 65.50 72 VAL A C 1
ATOM 563 O O . VAL A 1 72 ? 12.791 1.027 -22.128 1.00 65.50 72 VAL A O 1
ATOM 566 N N . ARG A 1 73 ? 12.013 -0.879 -23.053 1.00 59.97 73 ARG A N 1
ATOM 567 C CA . ARG A 1 73 ? 12.908 -0.904 -24.221 1.00 59.97 73 ARG A CA 1
ATOM 568 C C . ARG A 1 73 ? 12.465 0.059 -25.309 1.00 59.97 73 ARG A C 1
ATOM 570 O O . ARG A 1 73 ? 11.239 0.152 -25.527 1.00 59.97 73 ARG A O 1
#